Protein AF-A0A0F3MDY1-F1 (afdb_monomer_lite)

pLDDT: mean 83.18, std 18.15, range [37.69, 97.94]

Organism: NCBI:txid1359184

Sequence (122 aa):
MLSTSGVRVLRGRAGTGKSYVLIKAHELATNRGQKVIGLAPTHKAVSELRSKGYTEVYTVKGFLYNRKKIFMQDSLIVVDEAGMVGTKAYAELFRVVRNNNCQLILAGDEKQLSFNRKRRNV

Structure (mmCIF, N/CA/C/O backbone):
data_AF-A0A0F3MDY1-F1
#
_entry.id   AF-A0A0F3MDY1-F1
#
loop_
_atom_site.group_PDB
_atom_site.id
_atom_site.type_symbol
_atom_site.label_atom_id
_atom_site.label_alt_id
_atom_site.label_comp_id
_atom_site.label_asym_id
_atom_site.label_entity_id
_atom_site.label_seq_id
_atom_site.pdbx_PDB_ins_code
_atom_site.Cartn_x
_atom_site.Cartn_y
_atom_site.Cartn_z
_atom_site.occupancy
_atom_site.B_iso_or_equiv
_atom_site.auth_seq_id
_atom_site.auth_comp_id
_atom_site.auth_asym_id
_atom_site.auth_atom_id
_atom_site.pdbx_PDB_model_num
ATOM 1 N N . MET A 1 1 ? -20.760 -3.535 -7.562 1.00 37.69 1 MET A N 1
ATOM 2 C CA . MET A 1 1 ? -20.476 -3.070 -6.183 1.00 37.69 1 MET A CA 1
ATOM 3 C C . MET A 1 1 ? -19.181 -3.707 -5.698 1.00 37.69 1 MET A C 1
ATOM 5 O O . MET A 1 1 ? -18.982 -4.886 -5.956 1.00 37.69 1 MET A O 1
ATOM 9 N N . LEU A 1 2 ? -18.287 -2.966 -5.036 1.00 48.16 2 LEU A N 1
ATOM 10 C CA . LEU A 1 2 ? -17.127 -3.568 -4.369 1.00 48.16 2 LEU A CA 1
ATOM 11 C C . LEU A 1 2 ? -17.593 -4.061 -2.988 1.00 48.16 2 LEU A C 1
ATOM 13 O O . LEU A 1 2 ? -17.910 -3.238 -2.140 1.00 48.16 2 LEU A O 1
ATOM 17 N N . SER A 1 3 ? -17.676 -5.386 -2.811 1.00 45.78 3 SER A N 1
ATOM 18 C CA . SER A 1 3 ? -18.035 -6.092 -1.560 1.00 45.78 3 SER A CA 1
ATOM 19 C C . SER A 1 3 ? -17.401 -5.478 -0.305 1.00 45.78 3 SER A C 1
ATOM 21 O O . SER A 1 3 ? -16.226 -5.107 -0.355 1.00 45.78 3 SER A O 1
ATOM 23 N N . THR A 1 4 ? -18.149 -5.454 0.802 1.00 54.47 4 THR A N 1
ATOM 24 C CA . THR A 1 4 ? -17.836 -4.862 2.118 1.00 54.47 4 THR A CA 1
ATOM 25 C C . THR A 1 4 ? -16.603 -5.449 2.816 1.00 54.47 4 THR A C 1
ATOM 27 O O . THR A 1 4 ? -16.002 -4.758 3.626 1.00 54.47 4 THR A O 1
ATOM 30 N N . SER A 1 5 ? -16.147 -6.648 2.433 1.00 56.69 5 SER A N 1
ATOM 31 C CA . SER A 1 5 ? -14.865 -7.230 2.868 1.00 56.69 5 SER A CA 1
ATOM 32 C C . SER A 1 5 ? -14.315 -8.158 1.771 1.00 56.69 5 SER A C 1
ATOM 34 O O . SER A 1 5 ? -15.085 -8.776 1.028 1.00 56.69 5 SER A O 1
ATOM 36 N N . GLY A 1 6 ? -12.986 -8.253 1.624 1.00 65.81 6 GLY A N 1
ATOM 37 C CA . GLY A 1 6 ? -12.356 -9.189 0.679 1.00 65.81 6 GLY A CA 1
ATOM 38 C C . GLY A 1 6 ? -10.982 -8.767 0.149 1.00 65.81 6 GLY A C 1
ATOM 39 O O . GLY A 1 6 ? -10.607 -7.594 0.189 1.00 65.81 6 GLY A O 1
ATOM 40 N N . VAL A 1 7 ? -10.235 -9.744 -0.376 1.00 74.50 7 VAL A N 1
ATOM 41 C CA . VAL A 1 7 ? -8.947 -9.540 -1.061 1.00 74.50 7 VAL A CA 1
ATOM 42 C C . VAL A 1 7 ? -9.182 -9.538 -2.568 1.00 74.50 7 VAL A C 1
ATOM 44 O O . VAL A 1 7 ? -9.801 -10.452 -3.106 1.00 74.50 7 VAL A O 1
ATOM 47 N N . ARG A 1 8 ? -8.670 -8.520 -3.257 1.00 79.44 8 ARG A N 1
ATOM 48 C CA . ARG A 1 8 ? -8.702 -8.397 -4.717 1.00 79.44 8 ARG A CA 1
ATOM 49 C C . ARG A 1 8 ? -7.275 -8.337 -5.247 1.00 79.44 8 ARG A C 1
ATOM 51 O O . ARG A 1 8 ? -6.423 -7.653 -4.685 1.00 79.44 8 ARG A O 1
ATOM 58 N N . VAL A 1 9 ? -7.009 -9.053 -6.333 1.00 76.25 9 VAL A N 1
ATOM 59 C CA . VAL A 1 9 ? -5.680 -9.106 -6.949 1.00 76.25 9 VAL A CA 1
ATOM 60 C C . VAL A 1 9 ? -5.785 -8.618 -8.385 1.00 76.25 9 VAL A C 1
ATOM 62 O O . VAL A 1 9 ? -6.538 -9.175 -9.179 1.00 76.25 9 VAL A O 1
ATOM 65 N N . LEU A 1 10 ? -5.016 -7.586 -8.714 1.00 74.75 10 LEU A N 1
ATOM 66 C CA . LEU A 1 10 ? -4.868 -7.045 -10.055 1.00 74.75 10 LEU A CA 1
ATOM 67 C C . LEU A 1 10 ? -3.516 -7.484 -10.627 1.00 74.75 10 LEU A C 1
ATOM 69 O O . LEU A 1 10 ? -2.458 -7.010 -10.209 1.00 74.75 10 LEU A O 1
ATOM 73 N N . ARG A 1 11 ? -3.548 -8.387 -11.608 1.00 71.31 11 ARG A N 1
ATOM 74 C CA . ARG A 1 11 ? -2.348 -8.874 -12.302 1.00 71.31 11 ARG A CA 1
ATOM 75 C C . ARG A 1 11 ? -2.256 -8.298 -13.710 1.00 71.31 11 ARG A C 1
ATOM 77 O O . ARG A 1 11 ? -3.260 -8.118 -14.386 1.00 71.31 11 ARG A O 1
ATOM 84 N N . GLY A 1 12 ? -1.033 -8.048 -14.160 1.00 62.84 12 GLY A N 1
ATOM 85 C CA . GLY A 1 12 ? -0.739 -7.541 -15.499 1.00 62.84 12 GLY A CA 1
ATOM 86 C C . GLY A 1 12 ? 0.758 -7.315 -15.684 1.00 62.84 12 GLY A C 1
ATOM 87 O O . GLY A 1 12 ? 1.475 -7.101 -14.704 1.00 62.84 12 GLY A O 1
ATOM 88 N N . ARG A 1 13 ? 1.245 -7.356 -16.927 1.00 63.06 13 ARG A N 1
ATOM 89 C CA . ARG A 1 13 ? 2.662 -7.101 -17.250 1.00 63.06 13 ARG A CA 1
ATOM 90 C C . ARG A 1 13 ? 3.057 -5.647 -16.955 1.00 63.06 13 ARG A C 1
ATOM 92 O O . ARG A 1 13 ? 2.195 -4.780 -16.782 1.00 63.06 13 ARG A O 1
ATOM 99 N N . ALA A 1 14 ? 4.349 -5.348 -16.868 1.00 64.75 14 ALA A N 1
ATOM 100 C CA . ALA A 1 14 ? 4.824 -3.961 -16.896 1.00 64.75 14 ALA A CA 1
ATOM 101 C C . ALA A 1 14 ? 4.179 -3.185 -18.069 1.00 64.75 14 ALA A C 1
ATOM 103 O O . ALA A 1 14 ? 4.023 -3.726 -19.162 1.00 64.75 14 ALA A O 1
ATOM 104 N N . GLY A 1 15 ? 3.741 -1.947 -17.820 1.00 61.69 15 GLY A N 1
ATOM 105 C CA . GLY A 1 15 ? 3.076 -1.110 -18.829 1.00 61.69 15 GLY A CA 1
ATOM 106 C C . GLY A 1 15 ? 1.575 -1.360 -19.052 1.00 61.69 15 GLY A C 1
ATOM 107 O O . GLY A 1 15 ? 0.955 -0.605 -19.785 1.00 61.69 15 GLY A O 1
ATOM 108 N N . THR A 1 16 ? 0.934 -2.337 -18.394 1.00 68.00 16 THR A N 1
ATOM 109 C CA . THR A 1 16 ? -0.503 -2.641 -18.616 1.00 68.00 16 THR A CA 1
ATOM 110 C C . THR A 1 16 ? -1.482 -1.761 -17.824 1.00 68.00 16 THR A C 1
ATOM 112 O O . THR A 1 16 ? -2.596 -2.187 -17.532 1.00 68.00 16 THR A O 1
ATOM 115 N N . GLY A 1 17 ? -1.068 -0.574 -17.373 1.00 73.69 17 GLY A N 1
ATOM 116 C CA . GLY A 1 17 ? -1.966 0.361 -16.680 1.00 73.69 17 GLY A CA 1
ATOM 117 C C . GLY A 1 17 ? -2.415 -0.044 -15.265 1.00 73.69 17 GLY A C 1
ATOM 118 O O . GLY A 1 17 ? -3.352 0.545 -14.740 1.00 73.69 17 GLY A O 1
ATOM 119 N N . LYS A 1 18 ? -1.757 -1.003 -14.594 1.00 82.56 18 LYS A N 1
ATOM 120 C CA . LYS A 1 18 ? -2.126 -1.418 -13.220 1.00 82.56 18 LYS A CA 1
ATOM 121 C C . LYS A 1 18 ? -2.148 -0.253 -12.231 1.00 82.56 18 LYS A C 1
ATOM 123 O O . LYS A 1 18 ? -3.117 -0.089 -11.498 1.00 82.56 18 LYS A O 1
ATOM 128 N N . SER A 1 19 ? -1.110 0.584 -12.251 1.00 78.06 19 SER A N 1
ATOM 129 C CA . SER A 1 19 ? -1.059 1.770 -11.396 1.00 78.06 19 SER A CA 1
ATOM 130 C C . SER A 1 19 ? -2.170 2.766 -11.740 1.00 78.06 19 SER A C 1
ATOM 132 O O . SER A 1 19 ? -2.686 3.410 -10.838 1.00 78.06 19 SER A O 1
ATOM 134 N N . TYR A 1 20 ? -2.595 2.857 -13.006 1.00 82.19 20 TYR A N 1
ATOM 135 C CA . TYR A 1 20 ? -3.740 3.687 -13.398 1.00 82.19 20 TYR A CA 1
ATOM 136 C C . TYR A 1 20 ? -5.047 3.169 -12.780 1.00 82.19 20 TYR A C 1
ATOM 138 O O . TYR A 1 20 ? -5.813 3.938 -12.204 1.00 82.19 20 TYR A O 1
ATOM 146 N N . VAL A 1 21 ? -5.268 1.852 -12.805 1.00 85.56 21 VAL A N 1
ATOM 147 C CA . VAL A 1 21 ? -6.421 1.226 -12.136 1.00 85.56 21 VAL A CA 1
ATOM 148 C C . VAL A 1 21 ? -6.376 1.451 -10.622 1.00 85.56 21 VAL A C 1
ATOM 150 O O . VAL A 1 21 ? -7.407 1.757 -10.025 1.00 85.56 21 VAL A O 1
ATOM 153 N N . LEU A 1 22 ? -5.196 1.358 -9.997 1.00 87.94 22 LEU A N 1
ATOM 154 C CA . LEU A 1 22 ? -5.039 1.669 -8.575 1.00 87.94 22 LEU A CA 1
ATOM 155 C C . LEU A 1 22 ? -5.394 3.124 -8.256 1.00 87.94 22 LEU A C 1
ATOM 157 O O . LEU A 1 22 ? -6.059 3.372 -7.256 1.00 87.94 22 LEU A O 1
ATOM 161 N N . ILE A 1 23 ? -4.994 4.080 -9.099 1.00 89.06 23 ILE A N 1
ATOM 162 C CA . ILE A 1 23 ? -5.366 5.494 -8.936 1.00 89.06 23 ILE A CA 1
ATOM 163 C C . ILE A 1 23 ? -6.885 5.655 -8.989 1.00 89.06 23 ILE A C 1
ATOM 165 O O . ILE A 1 23 ? -7.454 6.290 -8.109 1.00 89.06 23 ILE A O 1
ATOM 169 N N . LYS A 1 24 ? -7.567 5.020 -9.950 1.00 90.12 24 LYS A N 1
ATOM 170 C CA . LYS A 1 24 ? -9.035 5.072 -10.022 1.00 90.12 24 LYS A CA 1
ATOM 171 C C . LYS A 1 24 ? -9.716 4.425 -8.821 1.00 90.12 24 LYS A C 1
ATOM 173 O O . LYS A 1 24 ? -10.710 4.954 -8.334 1.00 90.12 24 LYS A O 1
ATOM 178 N N . ALA A 1 25 ? -9.179 3.322 -8.304 1.00 89.06 25 ALA A N 1
ATOM 179 C CA . ALA A 1 25 ? -9.682 2.720 -7.072 1.00 89.06 25 ALA A CA 1
ATOM 180 C C . ALA A 1 25 ? -9.507 3.658 -5.865 1.00 89.06 25 ALA A C 1
ATOM 182 O O . ALA A 1 25 ? -10.435 3.799 -5.072 1.00 89.06 25 ALA A O 1
ATOM 183 N N . HIS A 1 26 ? -8.352 4.323 -5.762 1.00 92.12 26 HIS A N 1
ATOM 184 C CA . HIS A 1 26 ? -8.079 5.340 -4.749 1.00 92.12 26 HIS A CA 1
ATOM 185 C C . HIS A 1 26 ? -9.054 6.519 -4.851 1.00 92.12 26 HIS A C 1
ATOM 187 O O . HIS A 1 26 ? -9.723 6.816 -3.869 1.00 92.12 26 HIS A O 1
ATOM 193 N N . GLU A 1 27 ? -9.210 7.128 -6.029 1.00 92.25 27 GLU A N 1
ATOM 194 C CA . GLU A 1 27 ? -10.151 8.236 -6.255 1.00 92.25 27 GLU A CA 1
ATOM 195 C C . GLU A 1 27 ? -11.583 7.850 -5.856 1.00 92.25 27 GLU A C 1
ATOM 197 O O . GLU A 1 27 ? -12.246 8.575 -5.119 1.00 92.25 27 GLU A O 1
ATOM 202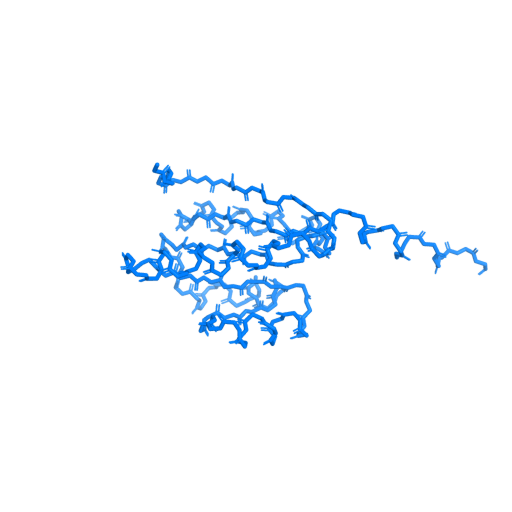 N N . LEU A 1 28 ? -12.063 6.683 -6.299 1.00 92.56 28 LEU A N 1
ATOM 203 C CA . LEU A 1 28 ? -13.418 6.217 -5.998 1.00 92.56 28 LEU A CA 1
ATOM 204 C C . LEU A 1 28 ? -13.641 5.947 -4.506 1.00 92.56 28 LEU A C 1
ATOM 206 O O . LEU A 1 28 ? -14.728 6.226 -4.002 1.00 92.56 28 LEU A O 1
ATOM 210 N N . ALA A 1 29 ? -12.652 5.379 -3.813 1.00 92.00 29 ALA A N 1
ATOM 211 C CA . ALA A 1 29 ? -12.734 5.117 -2.379 1.00 92.00 29 ALA A CA 1
ATOM 212 C C . ALA A 1 29 ? -12.698 6.427 -1.576 1.00 92.00 29 ALA A C 1
ATOM 214 O O . ALA A 1 29 ? -13.584 6.662 -0.754 1.00 92.00 29 ALA A O 1
ATOM 215 N N . THR A 1 30 ? -11.758 7.320 -1.892 1.00 92.06 30 THR A N 1
ATOM 216 C CA . THR A 1 30 ? -11.637 8.639 -1.258 1.00 92.06 30 THR A CA 1
ATOM 217 C C . THR A 1 30 ? -12.898 9.482 -1.466 1.00 92.06 30 THR A C 1
ATOM 219 O O . THR A 1 30 ? -13.417 10.045 -0.505 1.00 92.06 30 THR A O 1
ATOM 222 N N . ASN A 1 31 ? -13.474 9.494 -2.674 1.00 92.81 31 ASN A N 1
ATOM 223 C CA . ASN A 1 31 ? -14.729 10.204 -2.966 1.00 92.81 31 ASN A CA 1
ATOM 224 C C . ASN A 1 31 ? -15.936 9.669 -2.179 1.00 92.81 31 ASN A C 1
ATOM 226 O O . ASN A 1 31 ? -16.942 10.358 -2.044 1.00 92.81 31 ASN A O 1
ATOM 230 N N . ARG A 1 32 ? -15.855 8.442 -1.657 1.00 91.38 32 ARG A N 1
ATOM 231 C CA . ARG A 1 32 ? -16.873 7.836 -0.785 1.00 91.38 32 ARG A CA 1
ATOM 232 C C . ARG A 1 32 ? -16.571 8.029 0.703 1.00 91.38 32 ARG A C 1
ATOM 234 O O . ARG A 1 32 ? -17.240 7.424 1.532 1.00 91.38 32 ARG A O 1
ATOM 241 N N . GLY A 1 33 ? -15.551 8.819 1.040 1.00 92.25 33 GLY A N 1
ATOM 242 C CA . GLY A 1 33 ? -15.089 9.016 2.413 1.00 92.25 33 GLY A CA 1
ATOM 243 C C . GLY A 1 33 ? -14.352 7.809 2.997 1.00 92.25 33 GLY A C 1
ATOM 244 O O . GLY A 1 33 ? -14.080 7.784 4.195 1.00 92.25 33 GLY A O 1
ATOM 245 N N . GLN A 1 34 ? -14.015 6.802 2.183 1.00 93.75 34 GLN A N 1
ATOM 246 C CA . GLN A 1 34 ? -13.251 5.654 2.651 1.00 93.75 34 GLN A CA 1
ATOM 247 C C . GLN A 1 34 ? -11.767 6.011 2.702 1.00 93.75 34 GLN A C 1
ATOM 249 O O . GLN A 1 34 ? -11.176 6.457 1.718 1.00 93.75 34 GLN A O 1
ATOM 254 N N . LYS A 1 35 ? -11.144 5.758 3.851 1.00 94.81 35 LYS A N 1
ATOM 255 C CA . LYS A 1 35 ? -9.705 5.926 4.031 1.00 94.81 35 LYS A CA 1
ATOM 256 C C . LYS A 1 35 ? -8.928 4.965 3.128 1.00 94.81 35 LYS A C 1
ATOM 258 O O . LYS A 1 35 ? -9.235 3.774 3.098 1.00 94.81 35 LYS A O 1
ATOM 263 N N . VAL A 1 36 ? -7.889 5.460 2.454 1.00 96.06 36 VAL A N 1
ATOM 264 C CA . VAL A 1 36 ? -7.017 4.651 1.590 1.00 96.06 36 VAL A CA 1
ATOM 265 C C . VAL A 1 36 ? -5.575 4.715 2.083 1.00 96.06 36 VAL A C 1
ATOM 267 O O . VAL A 1 36 ? -5.038 5.800 2.280 1.00 96.06 36 VAL A O 1
ATOM 270 N N . ILE A 1 37 ? -4.941 3.554 2.254 1.00 97.38 37 ILE A N 1
ATOM 271 C CA . ILE A 1 37 ? -3.533 3.426 2.647 1.00 97.38 37 ILE A CA 1
ATOM 272 C C . ILE A 1 37 ? -2.765 2.764 1.503 1.00 97.38 37 ILE A C 1
ATOM 274 O O . ILE A 1 37 ? -3.024 1.611 1.151 1.00 97.38 37 ILE A O 1
ATOM 278 N N . GLY A 1 38 ? -1.807 3.488 0.925 1.00 97.00 38 GLY A N 1
ATOM 279 C CA . GLY A 1 38 ? -0.946 2.990 -0.144 1.00 97.00 38 GLY A CA 1
ATOM 280 C C . GLY A 1 38 ? 0.342 2.368 0.394 1.00 97.00 38 GLY A C 1
ATOM 281 O O . GLY A 1 38 ? 1.087 2.976 1.160 1.00 97.00 38 GLY A O 1
ATOM 282 N N . LEU A 1 39 ? 0.643 1.149 -0.029 1.00 97.31 39 LEU A N 1
ATOM 283 C CA . LEU A 1 39 ? 1.821 0.398 0.374 1.00 97.31 39 LEU A CA 1
ATOM 284 C C . LEU A 1 39 ? 2.671 0.046 -0.840 1.00 97.31 39 LEU A C 1
ATOM 286 O O . LEU A 1 39 ? 2.156 -0.293 -1.902 1.00 97.31 39 LEU A O 1
ATOM 290 N N . ALA A 1 40 ? 3.986 0.067 -0.654 1.00 95.75 40 ALA A N 1
ATOM 291 C CA . ALA A 1 40 ? 4.935 -0.360 -1.673 1.00 95.75 40 ALA A CA 1
ATOM 292 C C . ALA A 1 40 ? 6.174 -1.039 -1.053 1.00 95.75 40 ALA A C 1
ATOM 294 O O . ALA A 1 40 ? 6.486 -0.834 0.123 1.00 95.75 40 ALA A O 1
ATOM 295 N N . PRO A 1 41 ? 6.913 -1.874 -1.800 1.00 94.25 41 PRO A N 1
ATOM 296 C CA . PRO A 1 41 ? 8.082 -2.591 -1.286 1.00 94.25 41 PRO A CA 1
ATOM 297 C C . PRO A 1 41 ? 9.318 -1.693 -1.108 1.00 94.25 41 PRO A C 1
ATOM 299 O O . PRO A 1 41 ? 10.179 -2.004 -0.284 1.00 94.25 41 PRO A O 1
ATOM 302 N N . THR A 1 42 ? 9.421 -0.590 -1.859 1.00 93.94 42 THR A N 1
ATOM 303 C CA . THR A 1 42 ? 10.600 0.293 -1.893 1.00 93.94 42 THR A CA 1
ATOM 304 C C . THR A 1 42 ? 10.225 1.753 -1.661 1.00 93.94 42 THR A C 1
ATOM 306 O O . THR A 1 42 ? 9.115 2.175 -1.977 1.00 93.94 42 THR A O 1
ATOM 309 N N . HIS A 1 43 ? 11.169 2.554 -1.158 1.00 95.50 43 HIS A N 1
ATOM 310 C CA . HIS A 1 43 ? 10.967 3.998 -0.990 1.00 95.50 43 HIS A CA 1
ATOM 311 C C . HIS A 1 43 ? 10.696 4.719 -2.316 1.00 95.50 43 HIS A C 1
ATOM 313 O O . HIS A 1 43 ? 9.894 5.644 -2.340 1.00 95.50 43 HIS A O 1
ATOM 319 N N . LYS A 1 44 ? 11.297 4.261 -3.424 1.00 94.38 44 LYS A N 1
ATOM 320 C CA . LYS A 1 44 ? 11.020 4.801 -4.761 1.00 94.38 44 LYS A CA 1
ATOM 321 C C . LYS A 1 44 ? 9.543 4.633 -5.132 1.00 94.38 44 LYS A C 1
ATOM 323 O O . LYS A 1 44 ? 8.889 5.615 -5.459 1.00 94.38 44 LYS A O 1
ATOM 328 N N . ALA A 1 45 ? 9.006 3.421 -5.002 1.00 92.31 45 ALA A N 1
ATOM 329 C CA . ALA A 1 45 ? 7.600 3.152 -5.299 1.00 92.31 45 ALA A CA 1
ATOM 330 C C . ALA A 1 45 ? 6.642 3.868 -4.319 1.00 92.31 45 ALA A C 1
ATOM 332 O O . ALA A 1 45 ? 5.566 4.303 -4.717 1.00 92.31 45 ALA A O 1
ATOM 333 N N . VAL A 1 46 ? 7.047 4.086 -3.059 1.00 96.00 46 VAL A N 1
ATOM 334 C CA . VAL A 1 46 ? 6.304 4.962 -2.129 1.00 96.00 46 VAL A CA 1
ATOM 335 C C . VAL A 1 46 ? 6.236 6.398 -2.651 1.00 96.00 46 VAL A C 1
ATOM 337 O O . VAL A 1 46 ? 5.158 6.988 -2.654 1.00 96.00 46 VAL A O 1
ATOM 340 N N . SER A 1 47 ? 7.356 6.965 -3.107 1.00 95.88 47 SER A N 1
ATOM 341 C CA . SER A 1 47 ? 7.376 8.312 -3.692 1.00 95.88 47 SER A CA 1
ATOM 342 C C . SER A 1 47 ? 6.505 8.408 -4.947 1.00 95.88 47 SER A C 1
ATOM 344 O O . SER A 1 47 ? 5.823 9.411 -5.138 1.00 95.88 47 SER A O 1
ATOM 346 N N . GLU A 1 48 ? 6.462 7.355 -5.765 1.00 93.19 48 GLU A N 1
ATOM 347 C CA . GLU A 1 48 ? 5.568 7.281 -6.925 1.00 93.19 48 GLU A CA 1
ATOM 348 C C . GLU A 1 48 ? 4.087 7.212 -6.530 1.00 93.19 48 GLU A C 1
ATOM 350 O O . GLU A 1 48 ? 3.249 7.800 -7.205 1.00 93.19 48 GLU A O 1
ATOM 355 N N . LEU A 1 49 ? 3.726 6.526 -5.441 1.00 93.69 49 LEU A N 1
ATOM 356 C CA . LEU A 1 49 ? 2.355 6.573 -4.920 1.00 93.69 49 LEU A CA 1
ATOM 357 C C . LEU A 1 49 ? 1.993 7.980 -4.417 1.00 93.69 49 LEU A C 1
ATOM 359 O O . LEU A 1 49 ? 0.890 8.452 -4.689 1.00 93.69 49 LEU A O 1
ATOM 363 N N . ARG A 1 50 ? 2.922 8.689 -3.756 1.00 95.50 50 ARG A N 1
ATOM 364 C CA . ARG A 1 50 ? 2.699 10.089 -3.333 1.00 95.50 50 ARG A CA 1
ATOM 365 C C . ARG A 1 50 ? 2.440 11.010 -4.511 1.00 95.50 50 ARG A C 1
ATOM 367 O O . ARG A 1 50 ? 1.491 11.784 -4.469 1.00 95.50 50 ARG A O 1
ATOM 374 N N . SER A 1 51 ? 3.250 10.919 -5.567 1.00 93.75 51 SER A N 1
ATOM 375 C CA . SER A 1 51 ? 3.067 11.767 -6.753 1.00 93.75 51 SER A CA 1
ATOM 376 C C . SER A 1 51 ? 1.745 11.497 -7.479 1.00 93.75 51 SER A C 1
ATOM 378 O O . SER A 1 51 ? 1.249 12.365 -8.189 1.00 93.75 51 SER A O 1
ATOM 380 N N . LYS A 1 52 ? 1.141 10.324 -7.256 1.00 90.06 52 LYS A N 1
ATOM 381 C CA . LYS A 1 52 ? -0.186 9.932 -7.752 1.00 90.06 52 LYS A CA 1
ATOM 382 C C . LYS A 1 52 ? -1.345 10.372 -6.837 1.00 90.06 52 LYS A C 1
ATOM 384 O O . LYS A 1 52 ? -2.482 9.969 -7.072 1.00 90.06 52 LYS A O 1
ATOM 389 N N . GLY A 1 53 ? -1.074 11.166 -5.799 1.00 92.12 53 GLY A N 1
ATOM 390 C CA . GLY A 1 53 ? -2.091 11.774 -4.934 1.00 92.12 53 GLY A CA 1
ATOM 391 C C . GLY A 1 53 ? -2.454 10.980 -3.678 1.00 92.12 53 GLY A C 1
ATOM 392 O O . GLY A 1 53 ? -3.370 11.378 -2.964 1.00 92.12 53 GLY A O 1
ATOM 393 N N . TYR A 1 54 ? -1.759 9.880 -3.375 1.00 94.88 54 TYR A N 1
ATOM 394 C CA . TYR A 1 54 ? -1.966 9.177 -2.108 1.00 94.88 54 TYR A CA 1
ATOM 395 C C . TYR A 1 54 ? -1.355 9.978 -0.951 1.00 94.88 54 TYR A C 1
ATOM 397 O O . TYR A 1 54 ? -0.173 10.330 -0.984 1.00 94.88 54 TYR A O 1
ATOM 405 N N . THR A 1 55 ? -2.138 10.209 0.102 1.00 92.75 55 THR A N 1
ATOM 406 C CA . THR A 1 55 ? -1.715 10.982 1.281 1.00 92.75 55 THR A CA 1
ATOM 407 C C . THR A 1 55 ? -1.113 10.097 2.372 1.00 92.75 55 THR A C 1
ATOM 409 O O . THR A 1 55 ? -0.068 10.424 2.934 1.00 92.75 55 THR A O 1
ATOM 412 N N . GLU A 1 56 ? -1.710 8.931 2.625 1.00 95.50 56 GLU A N 1
ATOM 413 C CA . GLU A 1 56 ? -1.187 7.938 3.562 1.00 95.50 56 GLU A CA 1
ATOM 414 C C . GLU A 1 56 ? -0.456 6.820 2.830 1.00 95.50 56 GLU A C 1
ATOM 416 O O . GLU A 1 56 ? -1.062 5.896 2.283 1.00 95.50 56 GLU A O 1
ATOM 421 N N . VAL A 1 57 ? 0.876 6.904 2.826 1.00 97.25 57 VAL A N 1
ATOM 422 C CA . VAL A 1 57 ? 1.723 5.926 2.145 1.00 97.25 57 VAL A CA 1
ATOM 423 C C . VAL A 1 57 ? 2.940 5.498 2.942 1.00 97.25 57 VAL A C 1
ATOM 425 O O . VAL A 1 57 ? 3.621 6.303 3.586 1.00 97.25 57 VAL A O 1
ATOM 428 N N . T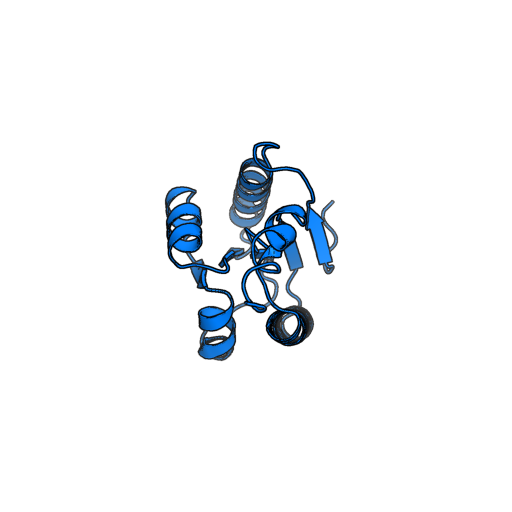YR A 1 58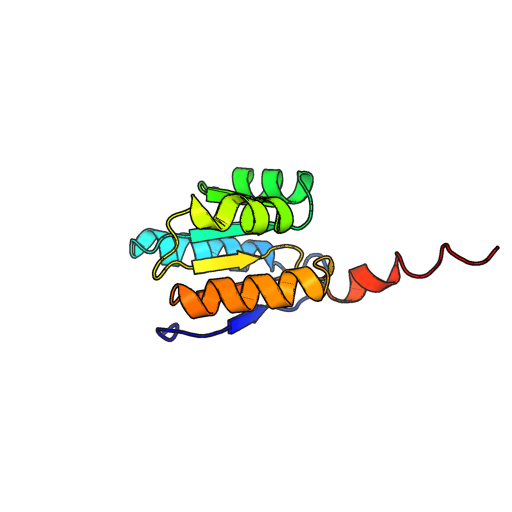 ? 3.263 4.215 2.827 1.00 97.88 58 TYR A N 1
ATOM 429 C CA . TYR A 1 58 ? 4.337 3.595 3.587 1.00 97.88 58 TYR A CA 1
ATOM 430 C C . TYR A 1 58 ? 5.016 2.496 2.781 1.00 97.88 58 TYR A C 1
ATOM 432 O O . TYR A 1 58 ? 4.433 1.889 1.881 1.00 97.88 58 TYR A O 1
ATOM 440 N N . THR A 1 59 ? 6.250 2.165 3.157 1.00 97.81 59 THR A N 1
ATOM 441 C CA . THR A 1 59 ? 6.783 0.865 2.750 1.00 97.81 59 THR A CA 1
ATOM 442 C C . THR A 1 59 ? 6.003 -0.238 3.469 1.00 97.81 59 THR A C 1
ATOM 444 O O . THR A 1 59 ? 5.583 -0.038 4.609 1.00 97.81 59 THR A O 1
ATOM 447 N N . VAL A 1 60 ? 5.843 -1.422 2.867 1.00 97.25 60 VAL A N 1
ATOM 448 C CA . VAL A 1 60 ? 5.138 -2.550 3.520 1.00 97.25 60 VAL A CA 1
ATOM 449 C C . VAL A 1 60 ? 5.747 -2.855 4.893 1.00 97.25 60 VAL A C 1
ATOM 451 O O . VAL A 1 60 ? 5.030 -2.995 5.879 1.00 97.25 60 VAL A O 1
ATOM 454 N N . LYS A 1 61 ? 7.082 -2.885 4.987 1.00 96.00 61 LYS A N 1
ATOM 455 C CA . LYS A 1 61 ? 7.785 -3.095 6.262 1.00 96.00 61 LYS A CA 1
ATOM 456 C C . LYS A 1 61 ? 7.531 -1.960 7.258 1.00 96.00 61 LYS A C 1
ATOM 458 O O . LYS A 1 61 ? 7.255 -2.234 8.420 1.00 96.00 61 LYS A O 1
ATOM 463 N N . GLY A 1 62 ? 7.604 -0.705 6.811 1.00 97.00 62 GLY A N 1
ATOM 464 C CA . GLY A 1 62 ? 7.374 0.463 7.665 1.00 97.00 62 GLY A CA 1
ATOM 465 C C . GLY A 1 62 ? 5.943 0.531 8.199 1.00 97.00 62 GLY A C 1
ATOM 466 O O . GLY A 1 62 ? 5.740 0.862 9.367 1.00 97.00 62 GLY A O 1
ATOM 467 N N . PHE A 1 63 ? 4.966 0.151 7.374 1.00 97.94 63 PHE A N 1
ATOM 468 C CA . PHE A 1 63 ? 3.571 -0.000 7.774 1.00 97.94 63 PHE A CA 1
ATOM 469 C C . PHE A 1 63 ? 3.407 -1.089 8.832 1.00 97.94 63 PHE A C 1
ATOM 471 O O . PHE A 1 63 ? 2.878 -0.821 9.905 1.00 97.94 63 PHE A O 1
ATOM 478 N N . LEU A 1 64 ? 3.912 -2.302 8.575 1.00 96.88 64 LEU A N 1
ATOM 479 C CA . LEU A 1 64 ? 3.804 -3.413 9.524 1.00 96.88 64 LEU A CA 1
ATOM 480 C C . LEU A 1 64 ? 4.479 -3.091 10.860 1.00 96.88 64 LEU A C 1
ATOM 482 O O . LEU A 1 64 ? 3.929 -3.418 11.912 1.00 96.88 64 LEU A O 1
ATOM 486 N N . TYR A 1 65 ? 5.621 -2.401 10.834 1.00 96.50 65 TYR A N 1
ATOM 487 C CA . TYR A 1 65 ? 6.317 -1.947 12.037 1.00 96.50 65 TYR A CA 1
ATOM 488 C C . TYR A 1 65 ? 5.484 -0.938 12.845 1.00 96.50 65 TYR A C 1
ATOM 490 O O . TYR A 1 65 ? 5.321 -1.097 14.054 1.00 96.50 65 TYR A O 1
ATOM 498 N N . ASN A 1 66 ? 4.888 0.058 12.182 1.00 95.00 66 ASN A N 1
ATOM 499 C CA . ASN A 1 66 ? 4.139 1.136 12.839 1.00 95.00 66 ASN A CA 1
ATOM 500 C C . ASN A 1 66 ? 2.629 0.886 12.962 1.00 95.00 66 ASN A C 1
ATOM 502 O O . ASN A 1 66 ? 1.914 1.759 13.444 1.00 95.00 66 ASN A O 1
ATOM 506 N N . ARG A 1 67 ? 2.130 -0.293 12.574 1.00 92.19 67 ARG A N 1
ATOM 507 C CA . ARG A 1 67 ? 0.692 -0.599 12.439 1.00 92.19 67 ARG A CA 1
ATOM 508 C C . ARG A 1 67 ? -0.173 -0.216 13.643 1.00 92.19 67 ARG A C 1
ATOM 510 O O . ARG A 1 67 ? -1.302 0.202 13.460 1.00 92.19 67 ARG A O 1
ATOM 517 N N . LYS A 1 68 ? 0.357 -0.310 14.869 1.00 91.19 68 LYS A N 1
ATOM 518 C CA . LYS A 1 68 ? -0.371 0.048 16.102 1.00 91.19 68 LYS A CA 1
ATOM 519 C C . LYS A 1 68 ? -0.674 1.547 16.226 1.00 91.19 68 LYS A C 1
ATOM 521 O O . LYS A 1 68 ? -1.530 1.921 17.012 1.00 91.19 68 LYS A O 1
ATOM 526 N N . LYS A 1 69 ? 0.051 2.394 15.492 1.00 92.94 69 LYS A N 1
ATOM 527 C CA . LYS A 1 69 ? -0.100 3.856 15.481 1.00 92.94 69 LYS A CA 1
ATOM 528 C C . LYS A 1 69 ? -0.940 4.352 14.302 1.00 92.94 69 LYS A C 1
ATOM 530 O O . LYS A 1 69 ? -1.188 5.546 14.198 1.00 92.94 69 LYS A O 1
ATOM 535 N N . ILE A 1 70 ? -1.327 3.459 13.392 1.00 92.81 70 ILE A N 1
ATOM 536 C CA . ILE A 1 70 ? -2.041 3.804 12.165 1.00 92.81 70 ILE A CA 1
ATOM 537 C C . ILE A 1 70 ? -3.499 3.397 12.350 1.00 92.81 70 ILE A C 1
ATOM 539 O O . ILE A 1 70 ? -3.806 2.215 12.482 1.00 92.81 70 ILE A O 1
ATOM 543 N N . PHE A 1 71 ? -4.406 4.370 12.341 1.00 91.94 71 PHE A N 1
ATOM 544 C CA . PHE A 1 71 ? -5.838 4.091 12.340 1.00 91.94 71 PHE A CA 1
ATOM 545 C C . PHE A 1 71 ? -6.259 3.571 10.959 1.00 91.94 71 PHE A C 1
ATOM 547 O O . PHE A 1 71 ? -6.136 4.300 9.976 1.00 91.94 71 PHE A O 1
ATOM 554 N N . MET A 1 72 ? -6.713 2.318 10.868 1.00 93.75 72 MET A N 1
ATOM 555 C CA . MET A 1 72 ? -6.989 1.643 9.586 1.00 93.75 72 MET A CA 1
ATOM 556 C C . MET A 1 72 ? -8.312 0.866 9.550 1.00 93.75 72 MET A C 1
ATOM 558 O O . MET A 1 72 ? -8.562 0.147 8.583 1.00 93.75 72 MET A O 1
ATOM 562 N N . GLN A 1 73 ? -9.155 1.005 10.573 1.00 94.19 73 GLN A N 1
ATOM 563 C CA . GLN A 1 73 ? -10.460 0.348 10.624 1.00 94.19 73 GLN A CA 1
ATOM 564 C C . GLN A 1 73 ? -11.292 0.695 9.376 1.00 94.19 73 GLN A C 1
ATOM 566 O O . GLN A 1 73 ? -11.349 1.859 8.982 1.00 94.19 73 GLN A O 1
ATOM 571 N N . ASP A 1 74 ? -11.860 -0.325 8.723 1.00 93.69 74 ASP A N 1
ATOM 572 C CA . ASP A 1 74 ? -12.705 -0.225 7.515 1.00 93.69 74 ASP A CA 1
ATOM 573 C C . ASP A 1 74 ? -12.047 0.477 6.300 1.00 93.69 74 ASP A C 1
ATOM 575 O O . ASP A 1 74 ? -12.701 0.871 5.328 1.00 93.69 74 ASP A O 1
ATOM 579 N N . SER A 1 75 ? -10.717 0.611 6.314 1.00 95.31 75 SER A N 1
ATOM 580 C CA . SER A 1 75 ? -9.953 1.257 5.242 1.00 95.31 75 SER A CA 1
ATOM 581 C C . SER A 1 75 ? -9.690 0.344 4.038 1.00 95.31 75 SER A C 1
ATOM 583 O O . SER A 1 75 ? -9.733 -0.889 4.116 1.00 95.31 75 SER A O 1
ATOM 585 N N . LEU A 1 76 ? -9.378 0.963 2.900 1.00 95.31 76 LEU A N 1
ATOM 586 C CA . LEU A 1 76 ? -8.844 0.299 1.720 1.00 95.31 76 LEU A CA 1
ATOM 587 C C . LEU A 1 76 ? -7.313 0.322 1.760 1.00 95.31 76 LEU A C 1
ATOM 589 O O . LEU A 1 76 ? -6.693 1.379 1.670 1.00 95.31 76 LEU A O 1
ATOM 593 N N . ILE A 1 77 ? -6.690 -0.851 1.814 1.00 95.81 77 ILE A N 1
ATOM 594 C CA . ILE A 1 77 ? -5.245 -1.003 1.655 1.00 95.81 77 ILE A CA 1
ATOM 595 C C . ILE A 1 77 ? -4.932 -1.361 0.204 1.00 95.81 77 ILE A C 1
ATOM 597 O O . ILE A 1 77 ? -5.467 -2.325 -0.347 1.00 95.81 77 ILE A O 1
ATOM 601 N N . VAL A 1 78 ? -4.029 -0.606 -0.411 1.00 95.38 78 VAL A N 1
ATOM 602 C CA . VAL A 1 78 ? -3.524 -0.857 -1.762 1.00 95.38 78 VAL A CA 1
ATOM 603 C C . VAL A 1 78 ? -2.044 -1.194 -1.677 1.00 95.38 78 VAL A C 1
ATOM 605 O O . VAL A 1 78 ? -1.294 -0.477 -1.030 1.00 95.38 78 VAL A O 1
ATOM 608 N N . VAL A 1 79 ? -1.602 -2.261 -2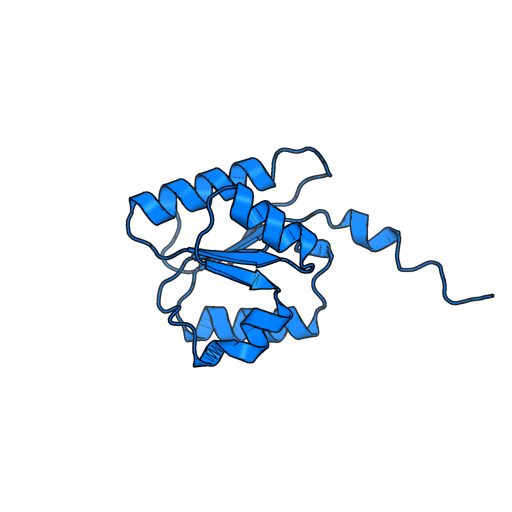.339 1.00 94.56 79 VAL A N 1
ATOM 609 C CA . VAL A 1 79 ? -0.183 -2.616 -2.459 1.00 94.56 79 VAL A CA 1
ATOM 610 C C . VAL A 1 79 ? 0.222 -2.522 -3.924 1.00 94.56 79 VAL A C 1
ATOM 612 O O . VAL A 1 79 ? -0.238 -3.336 -4.723 1.00 94.56 79 VAL A O 1
ATOM 615 N N . ASP A 1 80 ? 1.076 -1.559 -4.266 1.00 91.88 80 ASP A N 1
ATOM 616 C CA . ASP A 1 80 ? 1.741 -1.496 -5.573 1.00 91.88 80 ASP A CA 1
ATOM 617 C C . ASP A 1 80 ? 3.054 -2.295 -5.528 1.00 91.88 80 ASP A C 1
ATOM 619 O O . ASP A 1 80 ? 3.669 -2.458 -4.470 1.00 91.88 80 ASP A O 1
ATOM 623 N N . GLU A 1 81 ? 3.471 -2.832 -6.671 1.00 90.19 81 GLU A N 1
ATOM 624 C CA . GLU A 1 81 ? 4.607 -3.759 -6.796 1.00 90.19 81 GLU A CA 1
ATOM 625 C C . GLU A 1 81 ? 4.548 -4.972 -5.841 1.00 90.19 81 GLU A C 1
ATOM 627 O O . GLU A 1 81 ? 5.547 -5.432 -5.277 1.00 90.19 81 GLU A O 1
ATOM 632 N N . ALA A 1 82 ? 3.346 -5.538 -5.700 1.00 88.88 82 ALA A N 1
ATOM 633 C CA . ALA A 1 82 ? 3.028 -6.716 -4.891 1.00 88.88 82 ALA A CA 1
ATOM 634 C C . ALA A 1 82 ? 3.969 -7.914 -5.146 1.00 88.88 82 ALA A C 1
ATOM 636 O O . ALA A 1 82 ? 4.308 -8.652 -4.224 1.00 88.88 82 ALA A O 1
ATOM 637 N N . GLY A 1 83 ? 4.462 -8.077 -6.379 1.00 86.81 83 GLY A N 1
ATOM 638 C CA . GLY A 1 83 ? 5.395 -9.150 -6.737 1.00 86.81 83 GLY A CA 1
ATOM 639 C C . GLY A 1 83 ? 6.708 -9.129 -5.944 1.00 86.81 83 GLY A C 1
ATOM 640 O O . GLY A 1 83 ? 7.350 -10.160 -5.807 1.00 86.81 83 GLY A O 1
ATOM 641 N N . MET A 1 84 ? 7.110 -7.992 -5.372 1.00 88.88 84 MET A N 1
ATOM 642 C CA . MET A 1 84 ? 8.357 -7.878 -4.604 1.00 88.88 84 MET A CA 1
ATOM 643 C C . MET A 1 84 ? 8.176 -8.115 -3.096 1.00 88.88 84 MET A C 1
ATOM 645 O O . MET A 1 84 ? 9.154 -8.101 -2.342 1.00 88.88 84 MET A O 1
ATOM 649 N N . VAL A 1 85 ? 6.942 -8.286 -2.619 1.00 89.75 85 VAL A N 1
ATOM 650 C CA . VAL A 1 85 ? 6.650 -8.434 -1.190 1.00 89.75 85 VAL A CA 1
ATOM 651 C C . VAL A 1 85 ? 6.847 -9.893 -0.771 1.00 89.75 85 VAL A C 1
ATOM 653 O O . VAL A 1 85 ? 6.268 -10.816 -1.334 1.00 89.75 85 VAL A O 1
ATOM 656 N N . GLY A 1 86 ? 7.686 -10.118 0.243 1.00 88.81 86 GLY A N 1
ATOM 657 C CA . GLY A 1 86 ? 7.986 -11.465 0.732 1.00 88.81 86 GLY A CA 1
ATOM 658 C C . GLY A 1 86 ? 6.828 -12.110 1.504 1.00 88.81 86 GLY A C 1
ATOM 659 O O . GLY A 1 86 ? 6.073 -11.434 2.203 1.00 88.81 86 GLY A O 1
ATOM 660 N N . THR A 1 87 ? 6.749 -13.443 1.470 1.00 89.00 87 THR A N 1
ATOM 661 C CA . THR A 1 87 ? 5.663 -14.239 2.074 1.00 89.00 87 THR A CA 1
ATOM 662 C C . THR A 1 87 ? 5.418 -13.945 3.557 1.00 89.00 87 THR A C 1
ATOM 664 O O . THR A 1 87 ? 4.268 -13.855 3.978 1.00 89.00 87 THR A O 1
ATOM 667 N N . LYS A 1 88 ? 6.476 -13.745 4.359 1.00 90.12 88 LYS A N 1
ATOM 668 C CA . LYS A 1 88 ? 6.340 -13.414 5.793 1.00 90.12 88 LYS A CA 1
ATOM 669 C C . LYS A 1 88 ? 5.608 -12.085 6.008 1.00 90.12 88 LYS A C 1
ATOM 671 O O . LYS A 1 88 ? 4.704 -12.011 6.831 1.00 90.12 88 LYS A O 1
ATOM 676 N N . ALA A 1 89 ? 5.956 -11.065 5.220 1.00 92.75 89 ALA A N 1
ATOM 677 C CA . ALA A 1 89 ? 5.298 -9.764 5.285 1.00 92.75 89 ALA A CA 1
ATOM 678 C C . ALA A 1 89 ? 3.832 -9.862 4.838 1.00 92.75 89 ALA A C 1
ATOM 680 O O . ALA A 1 89 ? 2.968 -9.240 5.444 1.00 92.75 89 ALA A O 1
ATOM 681 N N . TYR A 1 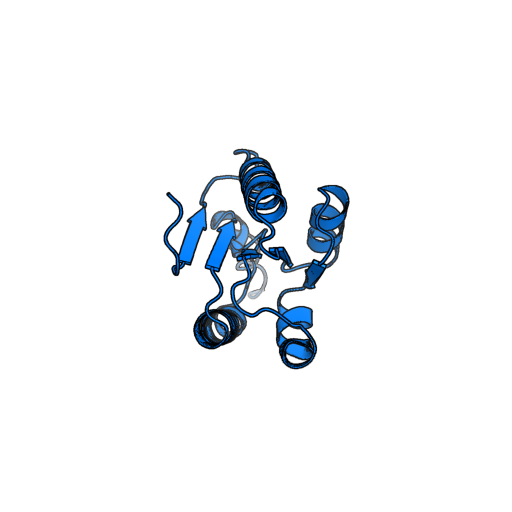90 ? 3.532 -10.693 3.834 1.00 93.31 90 TYR A N 1
ATOM 682 C CA . TYR A 1 90 ? 2.151 -10.961 3.431 1.00 93.31 90 TYR A CA 1
ATOM 683 C C . TYR A 1 90 ? 1.323 -11.637 4.519 1.00 93.31 90 TYR A C 1
ATOM 685 O O . TYR A 1 90 ? 0.198 -11.215 4.768 1.00 93.31 90 TYR A O 1
ATOM 693 N N . ALA A 1 91 ? 1.868 -12.655 5.188 1.00 93.56 91 ALA A N 1
ATOM 694 C CA . ALA A 1 91 ? 1.171 -13.336 6.275 1.00 93.56 91 ALA A CA 1
ATOM 695 C C . ALA A 1 91 ? 0.775 -12.357 7.395 1.00 93.56 91 ALA A C 1
ATOM 697 O O . ALA A 1 91 ? -0.346 -12.404 7.904 1.00 93.56 91 ALA A O 1
ATOM 698 N N . GLU A 1 92 ? 1.671 -11.431 7.742 1.00 95.44 92 GLU A N 1
ATOM 699 C CA . GLU A 1 92 ? 1.377 -10.362 8.696 1.00 95.44 92 GLU A CA 1
ATOM 700 C C . GLU A 1 92 ? 0.371 -9.347 8.146 1.00 95.44 92 GLU A C 1
ATOM 702 O O . GLU A 1 92 ? -0.58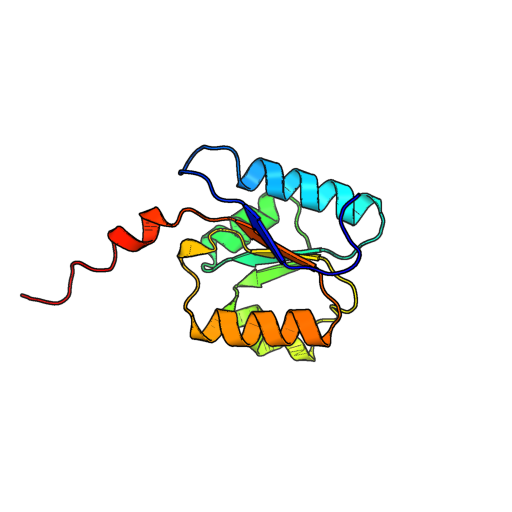5 -9.005 8.840 1.00 95.44 92 GLU A O 1
ATOM 707 N N . LEU A 1 93 ? 0.526 -8.909 6.894 1.00 95.06 93 LEU A N 1
ATOM 708 C CA . LEU A 1 93 ? -0.385 -7.958 6.259 1.00 95.06 93 LEU A CA 1
ATOM 709 C C . LEU A 1 93 ? -1.819 -8.496 6.199 1.00 95.06 93 LEU A C 1
ATOM 711 O O . LEU A 1 93 ? -2.749 -7.780 6.557 1.00 95.06 93 LEU A O 1
ATOM 715 N N . PHE A 1 94 ? -2.014 -9.762 5.822 1.00 93.62 94 PHE A N 1
ATOM 716 C CA . PHE A 1 94 ? -3.341 -10.381 5.795 1.00 93.62 94 PHE A CA 1
ATOM 717 C C . PHE A 1 94 ? -3.977 -10.462 7.184 1.00 93.62 94 PHE A C 1
ATOM 719 O O . PHE A 1 94 ? -5.184 -10.261 7.314 1.00 93.62 94 PHE A O 1
ATOM 726 N N . ARG A 1 95 ? -3.183 -10.724 8.230 1.00 93.75 95 ARG A N 1
ATOM 727 C CA . ARG A 1 95 ? -3.668 -10.676 9.618 1.00 93.75 95 ARG A CA 1
ATOM 728 C C . ARG A 1 95 ? -4.130 -9.271 9.991 1.00 93.75 95 ARG A C 1
ATOM 730 O O . ARG A 1 95 ? -5.212 -9.122 10.543 1.00 93.75 95 ARG A O 1
ATOM 737 N N . VAL A 1 96 ? -3.340 -8.252 9.655 1.00 94.44 96 VAL A N 1
ATOM 738 C CA . VAL A 1 96 ? -3.681 -6.845 9.916 1.00 94.44 96 VAL A CA 1
ATOM 739 C C . VAL A 1 96 ? -4.963 -6.441 9.191 1.00 94.44 96 VAL A C 1
ATOM 741 O O . VAL A 1 96 ? -5.869 -5.914 9.827 1.00 94.44 96 VAL A O 1
ATOM 744 N N . VAL A 1 97 ? -5.066 -6.749 7.898 1.00 93.81 97 VAL A N 1
ATOM 745 C CA . VAL A 1 97 ? -6.250 -6.468 7.073 1.00 93.81 97 VAL A CA 1
ATOM 746 C C . VAL A 1 97 ? -7.496 -7.114 7.670 1.00 93.81 97 VAL A C 1
ATOM 748 O O . VAL A 1 97 ? -8.501 -6.438 7.863 1.00 93.81 97 VAL A O 1
ATOM 751 N N . ARG A 1 98 ? -7.425 -8.405 8.022 1.00 92.38 98 ARG A N 1
ATOM 752 C CA . ARG A 1 98 ? -8.559 -9.126 8.614 1.00 92.38 98 ARG A CA 1
ATOM 753 C C . ARG A 1 98 ? -8.993 -8.513 9.946 1.00 92.38 98 ARG A C 1
ATOM 755 O O . ARG A 1 98 ? -10.181 -8.306 10.153 1.00 92.38 98 ARG A O 1
ATOM 762 N N . ASN A 1 99 ? -8.043 -8.217 10.830 1.00 93.06 99 ASN A N 1
ATOM 763 C CA . ASN A 1 99 ? -8.341 -7.746 12.184 1.00 93.06 99 ASN A CA 1
ATOM 764 C C . ASN A 1 99 ? -8.938 -6.333 12.229 1.00 93.06 99 ASN A C 1
ATOM 766 O O . ASN A 1 99 ? -9.536 -5.978 13.236 1.00 93.06 99 ASN A O 1
ATOM 770 N N . ASN A 1 100 ? -8.765 -5.540 11.170 1.00 93.38 100 ASN A N 1
ATOM 771 C CA . ASN A 1 100 ? -9.274 -4.168 11.076 1.00 93.38 100 ASN A CA 1
ATOM 772 C C . ASN A 1 100 ? -10.409 -4.035 10.044 1.00 93.38 100 ASN A C 1
ATOM 774 O O . ASN A 1 100 ? -10.718 -2.927 9.613 1.00 93.38 100 ASN A O 1
ATOM 778 N N . ASN A 1 101 ? -10.984 -5.159 9.593 1.00 93.06 101 ASN A N 1
ATOM 779 C CA . ASN A 1 101 ? -11.994 -5.210 8.530 1.00 93.06 101 ASN A CA 1
ATOM 780 C C . ASN A 1 101 ? -11.607 -4.392 7.276 1.00 93.06 101 ASN A C 1
ATOM 782 O O . ASN A 1 101 ? -12.435 -3.753 6.631 1.00 93.06 101 ASN A O 1
ATOM 786 N N . CYS A 1 102 ? -10.320 -4.388 6.923 1.00 93.62 102 CYS A N 1
ATOM 787 C CA . CYS A 1 102 ? -9.855 -3.659 5.754 1.00 93.62 102 CYS A CA 1
ATOM 788 C C . CYS A 1 102 ? -10.191 -4.421 4.469 1.00 93.62 102 CYS A C 1
ATOM 790 O O . CYS A 1 102 ? -10.206 -5.656 4.415 1.00 93.62 102 CYS A O 1
ATOM 792 N N . GLN A 1 103 ? -10.334 -3.676 3.380 1.00 93.31 103 GLN A N 1
ATOM 793 C CA . GLN A 1 103 ? -10.248 -4.231 2.034 1.00 93.31 103 GLN A CA 1
ATOM 794 C C . GLN A 1 103 ? -8.790 -4.210 1.571 1.00 93.31 103 GLN A C 1
ATOM 796 O O . GLN A 1 103 ? -8.036 -3.310 1.930 1.00 93.31 103 GLN A O 1
ATOM 801 N N . LEU A 1 104 ? -8.387 -5.176 0.745 1.00 93.62 104 LEU A N 1
ATOM 802 C CA . LEU A 1 104 ? -7.020 -5.244 0.226 1.00 93.62 104 LEU A CA 1
ATOM 803 C C . LEU A 1 104 ? -7.017 -5.383 -1.295 1.00 93.62 104 LEU A C 1
ATOM 805 O O . LEU A 1 104 ? -7.631 -6.306 -1.830 1.00 93.62 104 LEU A O 1
ATOM 809 N N . ILE A 1 105 ? -6.290 -4.500 -1.978 1.00 93.00 105 ILE A N 1
ATOM 810 C CA . ILE A 1 105 ? -5.979 -4.604 -3.406 1.00 93.00 105 ILE A CA 1
ATOM 811 C C . ILE A 1 105 ? -4.477 -4.819 -3.567 1.00 93.00 105 ILE A C 1
ATOM 813 O O . ILE A 1 105 ? -3.675 -4.008 -3.114 1.00 93.00 105 ILE A O 1
ATOM 817 N N . LEU A 1 106 ? -4.094 -5.901 -4.241 1.00 91.38 106 LEU A N 1
ATOM 818 C CA . LEU A 1 106 ? -2.704 -6.192 -4.592 1.00 91.38 106 LEU A CA 1
ATOM 819 C C . LEU A 1 106 ? -2.498 -5.963 -6.088 1.00 91.38 106 LEU A C 1
ATOM 821 O O . LEU A 1 106 ? -3.161 -6.623 -6.885 1.00 91.38 106 LEU A O 1
ATOM 825 N N . ALA A 1 107 ? -1.575 -5.085 -6.475 1.00 89.50 107 ALA A N 1
ATOM 826 C CA . ALA A 1 107 ? -1.159 -4.899 -7.860 1.00 89.50 107 ALA A CA 1
ATOM 827 C C . ALA A 1 107 ? 0.340 -5.153 -8.015 1.00 89.50 107 ALA A C 1
ATOM 829 O O . ALA A 1 107 ? 1.152 -4.649 -7.249 1.00 89.50 107 ALA A O 1
ATOM 830 N N . GLY A 1 108 ? 0.724 -5.938 -9.016 1.00 81.94 108 GLY A N 1
ATOM 831 C CA . GLY A 1 108 ? 2.131 -6.210 -9.297 1.00 81.94 108 GLY A CA 1
ATOM 832 C C . GLY A 1 108 ? 2.312 -7.132 -10.493 1.00 81.94 108 GLY A C 1
ATOM 833 O O . GLY A 1 108 ? 1.353 -7.744 -10.970 1.00 81.94 108 GLY A O 1
ATOM 834 N N . ASP A 1 109 ? 3.541 -7.201 -10.995 1.00 69.44 109 ASP A N 1
ATOM 835 C CA . ASP A 1 109 ? 3.942 -8.165 -12.018 1.00 69.44 109 ASP A CA 1
ATOM 836 C C . ASP A 1 109 ? 4.711 -9.320 -11.360 1.00 69.44 109 ASP A C 1
ATOM 838 O O . ASP A 1 109 ? 5.763 -9.128 -10.751 1.00 69.44 109 ASP A O 1
ATOM 842 N N . GLU A 1 110 ? 4.192 -10.539 -11.483 1.00 53.41 110 GLU A N 1
ATOM 843 C CA . GLU A 1 110 ? 4.836 -11.744 -10.950 1.00 53.41 110 GLU A CA 1
ATOM 844 C C . GLU A 1 110 ? 6.158 -12.046 -11.691 1.00 53.41 110 GLU A C 1
ATOM 846 O O . GLU A 1 110 ? 7.051 -12.679 -11.132 1.00 53.41 110 GLU A O 1
ATOM 851 N N . LYS A 1 111 ? 6.353 -11.537 -12.923 1.00 49.75 111 LYS A N 1
ATOM 852 C CA . LYS A 1 111 ? 7.572 -11.794 -13.712 1.00 49.75 111 LYS A CA 1
ATOM 853 C C . LYS A 1 111 ? 8.804 -11.020 -13.241 1.00 49.75 111 LYS A C 1
ATOM 855 O O . LYS A 1 111 ? 9.917 -11.461 -13.544 1.00 49.75 111 LYS A O 1
ATOM 860 N N . GLN A 1 112 ? 8.657 -9.951 -12.453 1.00 47.25 112 GLN A N 1
ATOM 861 C CA . GLN A 1 112 ? 9.809 -9.248 -11.864 1.00 47.25 112 GLN A CA 1
ATOM 862 C C . GLN A 1 112 ? 10.539 -10.065 -10.781 1.00 47.25 112 GLN A C 1
ATOM 864 O O . GLN A 1 112 ? 11.690 -9.768 -10.463 1.00 47.25 112 GLN A O 1
ATOM 869 N N . LEU A 1 113 ? 9.942 -11.158 -10.287 1.00 42.09 113 LEU A N 1
ATOM 870 C CA . LEU A 1 113 ? 10.606 -12.111 -9.386 1.00 42.09 113 LEU A CA 1
ATOM 871 C C . LEU A 1 113 ? 11.686 -12.964 -10.072 1.00 42.09 113 LEU A C 1
ATOM 873 O O . LEU A 1 113 ? 12.535 -13.542 -9.393 1.00 42.09 113 LEU A O 1
ATOM 877 N N . SER A 1 114 ? 11.710 -13.020 -11.406 1.00 37.69 114 SER A N 1
ATOM 878 C CA . SER A 1 114 ? 12.670 -13.853 -12.147 1.00 37.69 114 SER A CA 1
ATOM 879 C C . SER A 1 114 ? 14.086 -13.265 -12.182 1.00 37.69 114 SER A C 1
ATOM 881 O O . SER A 1 114 ? 15.036 -13.995 -12.457 1.00 37.69 114 SER A O 1
ATOM 883 N N . PHE A 1 115 ? 14.262 -11.966 -11.904 1.00 39.19 115 PHE A N 1
ATOM 884 C CA . PHE A 1 115 ? 15.570 -11.315 -12.050 1.00 39.19 115 PHE A CA 1
ATOM 885 C C . PHE A 1 115 ? 16.476 -11.461 -10.814 1.00 39.19 115 PHE A C 1
ATOM 887 O O . PHE A 1 115 ? 17.695 -11.469 -10.948 1.00 39.19 115 PHE A O 1
ATOM 894 N N . ASN A 1 116 ? 15.918 -11.673 -9.614 1.00 38.28 116 ASN A N 1
ATOM 895 C CA . ASN A 1 116 ? 16.708 -11.758 -8.373 1.00 38.28 116 ASN A CA 1
ATOM 896 C C . ASN A 1 116 ? 17.022 -13.185 -7.893 1.00 38.28 116 ASN A C 1
ATOM 898 O O . ASN A 1 116 ? 17.584 -13.365 -6.815 1.00 38.28 116 ASN A O 1
ATOM 902 N N . ARG A 1 117 ? 16.715 -14.212 -8.696 1.00 38.12 117 ARG A N 1
ATOM 903 C CA . ARG A 1 117 ? 16.984 -15.618 -8.345 1.00 38.12 117 ARG A CA 1
ATOM 904 C C . ARG A 1 117 ? 18.256 -16.202 -8.986 1.00 38.12 117 ARG A C 1
ATOM 906 O O . ARG A 1 117 ? 18.512 -17.387 -8.816 1.00 38.12 117 ARG A O 1
ATOM 913 N N . LYS A 1 118 ? 19.063 -15.396 -9.697 1.00 39.72 118 LYS A N 1
ATOM 914 C CA . LYS A 1 118 ? 20.242 -15.860 -10.467 1.00 39.72 118 LYS A CA 1
ATOM 915 C C . LYS A 1 118 ? 21.600 -15.223 -10.109 1.00 39.72 118 LYS A C 1
ATOM 917 O O . LYS A 1 118 ? 22.488 -15.186 -10.950 1.00 39.72 118 LYS A O 1
ATOM 922 N N . ARG A 1 119 ? 21.817 -14.761 -8.869 1.00 42.31 119 ARG A N 1
ATOM 923 C CA . ARG A 1 119 ? 23.169 -14.360 -8.398 1.00 42.31 119 ARG A CA 1
ATOM 924 C C . ARG A 1 119 ? 23.536 -14.876 -7.003 1.00 42.31 119 ARG A C 1
ATOM 926 O O . ARG A 1 119 ? 24.027 -14.134 -6.161 1.00 42.31 119 ARG A O 1
ATOM 933 N N . ARG A 1 120 ? 23.303 -16.165 -6.764 1.00 42.22 120 ARG A N 1
ATOM 934 C CA . ARG A 1 120 ? 24.044 -16.952 -5.767 1.00 42.22 120 ARG A CA 1
ATOM 935 C C . ARG A 1 120 ? 24.306 -18.316 -6.385 1.00 42.22 120 ARG A C 1
ATOM 937 O O . ARG A 1 120 ? 23.389 -19.126 -6.423 1.00 42.22 120 ARG A O 1
ATOM 944 N N . ASN A 1 121 ? 25.474 -18.431 -7.011 1.00 39.91 121 ASN A N 1
ATOM 945 C CA . ASN A 1 121 ? 26.246 -19.633 -7.341 1.00 39.91 121 ASN A CA 1
ATOM 946 C C . ASN A 1 121 ? 27.219 -19.253 -8.464 1.00 39.91 121 ASN A C 1
ATOM 948 O O . ASN A 1 121 ? 26.957 -19.517 -9.636 1.00 39.91 121 ASN A O 1
ATOM 952 N N . VAL A 1 122 ? 28.289 -18.562 -8.074 1.00 45.19 122 VAL A N 1
ATOM 953 C CA . VAL A 1 122 ? 29.648 -18.772 -8.584 1.00 45.19 122 VAL A CA 1
ATOM 954 C C . VAL A 1 122 ? 30.545 -18.711 -7.359 1.00 45.19 122 VAL A C 1
ATOM 956 O O . VAL A 1 122 ? 30.313 -17.777 -6.554 1.00 45.19 122 VAL A O 1
#

InterPro domains:
  IPR027417 P-loop containing nucleoside triphosphate hydrolase [G3DSA:3.40.50.300] (1-120)
  IPR027417 P-loop containing nucleoside triphosphate hydrolase [SSF52540] (4-116)

Radius of gyration: 14.45 Å; chains: 1; bounding box: 50×31×35 Å

Secondary structure (DSSP, 8-state):
---SSEEEEEE--TTSSHHHHHHHHHHHHHTTT--EEEEESSHHHHHHHHHTT-SEEEEHHHHHHHGGGS--TTPEEEESSGGGS-HHHHHHHHHHHHHTT-EEEEEE-GGGGGSTTSSS--

Foldseek 3Di:
DPDLFDEAEDEDDPPPCLVVVVLVVVVVCVVVVAAEAEEEQDPVVQVVVVVSPRPHYDYLVRCLVCVVVDQAASHEYEYEQLLPDDPVSVVSVVVSCVVRRYYYYYYHYVVVVVPPPPPPDD